Protein AF-A0A9F2WGX5-F1 (afdb_monomer)

Radius of gyration: 23.88 Å; Cα contacts (8 Å, |Δi|>4): 170; chains: 1; bounding box: 49×62×72 Å

Structure (mmCIF, N/CA/C/O backbone):
data_AF-A0A9F2WGX5-F1
#
_entry.id   AF-A0A9F2WGX5-F1
#
loop_
_atom_site.group_PDB
_atom_site.id
_atom_site.type_symbol
_atom_site.label_atom_id
_atom_site.label_alt_id
_atom_site.label_comp_id
_atom_site.label_asym_id
_atom_site.label_entity_id
_atom_site.label_seq_id
_atom_site.pdbx_PDB_ins_code
_atom_site.Cartn_x
_atom_site.Cartn_y
_atom_site.Cartn_z
_atom_site.occupancy
_atom_site.B_iso_or_equiv
_atom_site.auth_seq_id
_atom_site.auth_comp_id
_atom_site.auth_asym_id
_atom_site.auth_atom_id
_atom_site.pdbx_PDB_model_num
ATOM 1 N N . GLN A 1 1 ? -22.734 -1.495 -43.882 1.00 4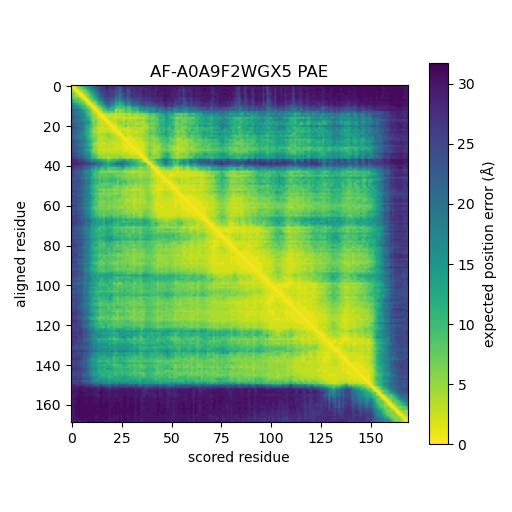0.44 1 GLN A N 1
ATOM 2 C CA . GLN A 1 1 ? -21.520 -2.284 -43.593 1.00 40.44 1 GLN A CA 1
ATOM 3 C C . GLN A 1 1 ? -21.246 -2.158 -42.103 1.00 40.44 1 GLN A C 1
ATOM 5 O O . GLN A 1 1 ? -20.727 -1.140 -41.666 1.00 40.44 1 GLN A O 1
ATOM 10 N N . SER A 1 2 ? -21.713 -3.125 -41.317 1.00 34.38 2 SER A N 1
ATOM 11 C CA . SER A 1 2 ? -21.569 -3.116 -39.859 1.00 34.38 2 SER A CA 1
ATOM 12 C C . SER A 1 2 ? -20.331 -3.925 -39.495 1.00 34.38 2 SER A C 1
ATOM 14 O O . SER A 1 2 ? -20.307 -5.137 -39.688 1.00 34.38 2 SER A O 1
ATOM 16 N N . ILE A 1 3 ? -19.288 -3.249 -39.016 1.00 42.09 3 ILE A N 1
ATOM 17 C CA . ILE A 1 3 ? -18.068 -3.891 -38.527 1.00 42.09 3 ILE A CA 1
ATOM 18 C C . ILE A 1 3 ? -18.366 -4.373 -37.103 1.00 42.09 3 ILE A C 1
ATOM 20 O O . ILE A 1 3 ? -18.411 -3.580 -36.165 1.00 42.09 3 ILE A O 1
ATOM 24 N N . LEU A 1 4 ? -18.640 -5.669 -36.954 1.00 39.28 4 LEU A N 1
ATOM 25 C CA . LEU A 1 4 ? -18.756 -6.323 -35.652 1.00 39.28 4 LEU A CA 1
ATOM 26 C C . LEU A 1 4 ? -17.374 -6.351 -34.984 1.00 39.28 4 LEU A C 1
ATOM 28 O O . LEU A 1 4 ? -16.410 -6.875 -35.540 1.00 39.28 4 LEU A O 1
ATOM 32 N N . ALA A 1 5 ? -17.286 -5.764 -33.791 1.00 44.25 5 ALA A N 1
ATOM 33 C CA . ALA A 1 5 ? -16.114 -5.841 -32.929 1.00 44.25 5 ALA A CA 1
ATOM 34 C C . ALA A 1 5 ? -15.860 -7.299 -32.490 1.00 44.25 5 ALA A C 1
ATOM 36 O O . ALA A 1 5 ? -16.823 -8.016 -32.205 1.00 44.25 5 ALA A O 1
ATOM 37 N N . PRO A 1 6 ? -14.597 -7.752 -32.380 1.00 41.88 6 PRO A N 1
ATOM 38 C CA . PRO A 1 6 ? -14.300 -9.083 -31.874 1.00 41.88 6 PRO A CA 1
ATOM 39 C C . PRO A 1 6 ? -14.653 -9.159 -30.384 1.00 41.88 6 PRO A C 1
ATOM 41 O O . PRO A 1 6 ? -14.034 -8.517 -29.532 1.00 41.88 6 PRO A O 1
ATOM 44 N N . SER A 1 7 ? -15.670 -9.960 -30.084 1.00 44.44 7 SER A N 1
ATOM 45 C CA . SER A 1 7 ? -16.049 -10.393 -28.747 1.00 44.44 7 SER A CA 1
ATOM 46 C C . SER A 1 7 ? -14.863 -11.098 -28.087 1.00 44.44 7 SER A C 1
ATOM 48 O O . SER A 1 7 ? -14.482 -12.209 -28.452 1.00 44.44 7 SER A O 1
ATOM 50 N N . GLN A 1 8 ? -14.250 -10.445 -27.099 1.00 45.38 8 GLN A N 1
ATOM 51 C CA . GLN A 1 8 ? -13.276 -11.103 -26.236 1.00 45.38 8 GLN A CA 1
ATOM 52 C C . GLN A 1 8 ? -14.021 -12.126 -25.374 1.00 45.38 8 GLN A C 1
ATOM 54 O O . GLN A 1 8 ? -14.731 -11.763 -24.437 1.00 45.38 8 GLN A O 1
ATOM 59 N N . GLY A 1 9 ? -13.896 -13.403 -25.742 1.00 49.31 9 GLY A N 1
ATOM 60 C CA . GLY A 1 9 ? -14.381 -14.528 -24.950 1.00 49.31 9 GLY A CA 1
ATOM 61 C C . GLY A 1 9 ? -13.779 -14.533 -23.536 1.00 49.31 9 GLY A C 1
ATOM 62 O O . GLY A 1 9 ? -12.762 -13.876 -23.284 1.00 49.31 9 GLY A O 1
ATOM 63 N N . PRO A 1 10 ? -14.404 -15.247 -22.584 1.00 53.84 10 PRO A N 1
ATOM 64 C CA . PRO A 1 10 ? -13.920 -15.315 -21.211 1.00 53.84 10 PRO A CA 1
ATOM 65 C C . PRO A 1 10 ? -12.482 -15.835 -21.207 1.00 53.84 10 PRO A C 1
ATOM 67 O O . PRO A 1 10 ? -12.197 -16.886 -21.771 1.00 53.84 10 PRO A O 1
ATOM 70 N N . ALA A 1 11 ? -11.570 -15.080 -20.590 1.00 60.53 11 ALA A N 1
ATOM 71 C CA . ALA A 1 11 ? -10.159 -15.433 -20.509 1.00 60.53 11 ALA A CA 1
ATOM 72 C C . ALA A 1 11 ? -9.997 -16.839 -19.911 1.00 60.53 11 ALA A C 1
ATOM 74 O O . ALA A 1 11 ? -10.148 -17.023 -18.700 1.00 60.53 11 ALA A O 1
ATOM 75 N N . GLU A 1 12 ? -9.695 -17.824 -20.757 1.00 63.19 12 GLU A N 1
ATOM 76 C CA . GLU A 1 12 ? -9.445 -19.193 -20.332 1.00 63.19 12 GLU A CA 1
ATOM 77 C C . GLU A 1 12 ? -8.245 -19.189 -19.374 1.00 63.19 12 GLU A C 1
ATOM 79 O O . GLU A 1 12 ? -7.143 -18.738 -19.699 1.00 63.19 12 GLU A O 1
ATOM 84 N N . ARG A 1 13 ? -8.459 -19.643 -18.134 1.00 69.00 13 ARG A N 1
ATOM 85 C CA . ARG A 1 13 ? -7.411 -19.762 -17.106 1.00 69.00 13 ARG A CA 1
ATOM 86 C C . ARG A 1 13 ? -7.172 -21.240 -16.799 1.00 69.00 13 ARG A C 1
ATOM 88 O O . ARG A 1 13 ? -7.533 -21.688 -15.713 1.00 69.00 13 ARG A O 1
ATOM 95 N N . PRO A 1 14 ? -6.564 -21.999 -17.728 1.00 79.50 14 PRO A N 1
ATOM 96 C CA . PRO A 1 14 ? -6.497 -23.458 -17.647 1.00 79.50 14 PRO A CA 1
ATOM 97 C C . PRO A 1 14 ? -5.537 -23.975 -16.566 1.00 79.50 14 PRO A C 1
ATOM 99 O O . PRO A 1 14 ? -5.533 -25.160 -16.251 1.00 79.50 14 PRO A O 1
ATOM 102 N N . HIS A 1 15 ? -4.686 -23.121 -15.989 1.00 82.25 15 HIS A N 1
ATOM 103 C CA . HIS A 1 15 ? -3.626 -23.563 -15.085 1.00 82.25 15 HIS A CA 1
ATOM 104 C C . HIS A 1 15 ? -3.963 -23.272 -13.621 1.00 82.25 15 HIS A C 1
ATOM 106 O O . HIS A 1 15 ? -3.677 -22.185 -13.120 1.00 82.25 15 HIS A O 1
ATOM 112 N N . GLY A 1 16 ? -4.546 -24.248 -12.927 1.00 83.81 16 GLY A N 1
ATOM 113 C CA . GLY A 1 16 ? -4.837 -24.191 -11.492 1.00 83.81 16 GLY A CA 1
ATOM 114 C C . GLY A 1 16 ? -3.650 -24.580 -10.606 1.00 83.81 16 GLY A C 1
ATOM 115 O O . GLY A 1 16 ? -2.869 -25.468 -10.936 1.00 83.81 16 GLY A O 1
ATOM 116 N N . CYS A 1 17 ? -3.516 -23.917 -9.460 1.00 86.25 17 CYS A N 1
ATOM 117 C CA . CYS A 1 17 ? -2.647 -24.335 -8.368 1.00 86.25 17 CYS A CA 1
ATOM 118 C C . CYS A 1 17 ? -3.395 -25.313 -7.459 1.00 86.25 17 CYS A C 1
ATOM 120 O O . CYS A 1 17 ? -4.419 -24.946 -6.889 1.00 86.25 17 CYS A O 1
ATOM 122 N N . SER A 1 18 ? -2.856 -26.518 -7.290 1.00 83.12 18 SER A N 1
ATOM 123 C CA . SER A 1 18 ? -3.424 -27.573 -6.441 1.00 83.12 18 SER A CA 1
ATOM 124 C C . SER A 1 18 ? -3.453 -27.223 -4.948 1.00 83.12 18 SER A C 1
ATOM 126 O O . SER A 1 18 ? -4.316 -27.710 -4.236 1.00 83.12 18 SER A O 1
ATOM 128 N N . GLU A 1 19 ? -2.558 -26.352 -4.475 1.00 82.94 19 GLU A N 1
ATOM 129 C CA . GLU A 1 19 ? -2.407 -26.045 -3.041 1.00 82.94 19 GLU A CA 1
ATOM 130 C C . GLU A 1 19 ? -3.342 -24.933 -2.548 1.00 82.94 19 GLU A C 1
ATOM 132 O O . GLU A 1 19 ? -3.696 -24.884 -1.376 1.00 82.94 19 GLU A O 1
ATOM 137 N N . CYS A 1 20 ? -3.751 -24.009 -3.423 1.00 85.50 20 CYS A N 1
ATOM 138 C CA . CYS A 1 20 ? -4.583 -22.863 -3.025 1.00 85.50 20 CYS A CA 1
ATOM 139 C C . CYS A 1 20 ? -5.723 -22.537 -3.998 1.00 85.50 20 CYS A C 1
ATOM 141 O O . CYS A 1 20 ? -6.349 -21.482 -3.882 1.00 85.50 20 CYS A O 1
ATOM 143 N N . GLY A 1 21 ? -5.941 -23.377 -5.012 1.00 81.94 21 GLY A N 1
ATOM 144 C CA . GLY A 1 21 ? -7.002 -23.218 -6.010 1.00 81.94 21 GLY A CA 1
ATOM 145 C C . GLY A 1 21 ? -6.842 -22.025 -6.961 1.00 81.94 21 GLY A C 1
ATOM 146 O O . GLY A 1 21 ? -7.716 -21.776 -7.789 1.00 81.94 21 GLY A O 1
ATOM 147 N N . LYS A 1 22 ? -5.748 -21.251 -6.886 1.00 84.56 22 LYS A N 1
ATOM 148 C CA . LYS A 1 22 ? -5.549 -20.090 -7.771 1.00 84.56 22 LYS A CA 1
ATOM 149 C C . LYS A 1 22 ? -5.344 -20.528 -9.215 1.00 84.56 22 LYS A C 1
ATOM 151 O O . LYS A 1 22 ? -4.430 -21.290 -9.511 1.00 84.56 22 LYS A O 1
ATOM 156 N N . VAL A 1 23 ? -6.142 -19.966 -10.116 1.00 87.69 23 VAL A N 1
ATOM 157 C CA . VAL A 1 23 ? -6.060 -20.222 -11.558 1.00 87.69 23 VAL A CA 1
ATOM 158 C C . VAL A 1 23 ? -5.223 -19.166 -12.276 1.00 87.69 23 VAL A C 1
ATOM 160 O O . VAL A 1 23 ? -5.255 -17.981 -11.944 1.00 87.69 23 VAL A O 1
ATOM 163 N N . PHE A 1 24 ? -4.470 -19.562 -13.290 1.00 86.81 24 PHE A N 1
ATOM 164 C CA . PHE A 1 24 ? -3.572 -18.706 -14.058 1.00 86.81 24 PHE A CA 1
ATOM 165 C C . PHE A 1 24 ? -3.826 -18.911 -15.550 1.00 86.81 24 PHE A C 1
ATOM 167 O O . PHE A 1 24 ? -4.043 -20.030 -16.005 1.00 86.81 24 PHE A O 1
ATOM 174 N N . GLY A 1 25 ? -3.759 -17.821 -16.317 1.00 86.12 25 GLY A N 1
ATOM 175 C CA . GLY A 1 25 ? -3.847 -17.887 -17.781 1.00 86.12 25 GLY A CA 1
ATOM 176 C C . GLY A 1 25 ? -2.595 -18.472 -18.439 1.00 86.12 25 GLY A C 1
ATOM 177 O O . GLY A 1 25 ? -2.642 -18.891 -19.582 1.00 86.12 25 GLY A O 1
ATOM 178 N N . VAL A 1 26 ? -1.460 -18.519 -17.725 1.00 86.00 26 VAL A N 1
ATOM 179 C CA . VAL A 1 26 ? -0.171 -18.953 -18.289 1.00 86.00 26 VAL A CA 1
ATOM 180 C C . VAL A 1 26 ? 0.557 -19.891 -17.328 1.00 86.00 26 VAL A C 1
ATOM 182 O O . VAL A 1 26 ? 0.745 -19.565 -16.151 1.00 86.00 26 VAL A O 1
ATOM 185 N N . LYS A 1 27 ? 1.056 -21.022 -17.846 1.00 84.81 27 LYS A N 1
ATOM 186 C CA . LYS A 1 27 ? 1.802 -22.043 -17.084 1.00 84.81 27 LYS A CA 1
ATOM 187 C C . LYS A 1 27 ? 3.029 -21.478 -16.357 1.00 84.81 27 LYS A C 1
ATOM 189 O O . LYS A 1 27 ? 3.318 -21.870 -15.230 1.00 84.81 27 LYS A O 1
ATOM 194 N N . LYS A 1 28 ? 3.741 -20.518 -16.964 1.00 83.81 28 LYS A N 1
ATOM 195 C CA . LYS A 1 28 ? 4.889 -19.819 -16.345 1.00 83.81 28 LYS A CA 1
ATOM 196 C C . LYS A 1 28 ? 4.489 -19.071 -15.069 1.00 83.81 28 LYS A C 1
ATOM 198 O O . LYS A 1 28 ? 5.223 -19.117 -14.085 1.00 83.81 28 LYS A O 1
ATOM 203 N N . SER A 1 29 ? 3.327 -18.420 -15.071 1.00 84.19 29 SER A N 1
ATOM 204 C CA . SER A 1 29 ? 2.797 -17.707 -13.905 1.00 84.19 29 SER A CA 1
ATOM 205 C C . SER A 1 29 ? 2.413 -18.671 -12.787 1.00 84.19 29 SER A C 1
ATOM 207 O O . SER A 1 29 ? 2.731 -18.396 -11.634 1.00 84.19 29 SER A O 1
ATOM 209 N N . LEU A 1 30 ? 1.826 -19.825 -13.131 1.00 86.00 30 LEU A N 1
ATOM 210 C CA . LEU A 1 30 ? 1.570 -20.899 -12.171 1.00 86.00 30 LEU A CA 1
ATOM 211 C C . LEU A 1 30 ? 2.879 -21.412 -11.548 1.00 86.00 30 LEU A C 1
ATOM 213 O O . LEU A 1 30 ? 2.979 -21.456 -10.329 1.00 86.00 30 LEU A O 1
ATOM 217 N N . LYS A 1 31 ? 3.914 -21.700 -12.351 1.00 83.00 31 LYS A N 1
ATOM 218 C CA . LYS A 1 31 ? 5.226 -22.151 -11.840 1.00 83.00 31 LYS A CA 1
ATOM 219 C C . LYS A 1 31 ? 5.875 -21.146 -10.885 1.00 83.00 31 LYS A C 1
ATOM 221 O O . LYS A 1 31 ? 6.443 -21.531 -9.871 1.00 83.00 31 LYS A O 1
ATOM 226 N N . VAL A 1 32 ? 5.815 -19.850 -11.203 1.00 83.50 32 VAL A N 1
ATOM 227 C CA . VAL A 1 32 ? 6.325 -18.792 -10.309 1.00 83.50 32 VAL A CA 1
ATOM 228 C C . VAL A 1 32 ? 5.485 -18.700 -9.036 1.00 83.50 32 VAL A C 1
ATOM 230 O O . VAL A 1 32 ? 6.031 -18.481 -7.958 1.00 83.50 32 VAL A O 1
ATOM 233 N N . HIS A 1 33 ? 4.169 -18.869 -9.150 1.00 84.31 33 HIS A N 1
ATOM 234 C CA . HIS A 1 33 ? 3.265 -18.874 -8.010 1.00 84.31 33 HIS A CA 1
ATOM 235 C C . HIS A 1 33 ? 3.464 -20.091 -7.098 1.00 84.31 33 HIS A C 1
ATOM 237 O O . HIS A 1 33 ? 3.437 -19.925 -5.886 1.00 84.31 33 HIS A O 1
ATOM 243 N N . GLN A 1 34 ? 3.724 -21.281 -7.635 1.00 83.25 34 GLN A N 1
ATOM 244 C CA . GLN A 1 34 ? 3.985 -22.482 -6.834 1.00 83.25 34 GLN A CA 1
ATOM 245 C C . GLN A 1 34 ? 5.180 -22.291 -5.885 1.00 83.25 34 GLN A C 1
ATOM 247 O O . GLN A 1 34 ? 5.111 -22.689 -4.734 1.00 83.25 34 GLN A O 1
ATOM 252 N N . ARG A 1 35 ? 6.208 -21.528 -6.289 1.00 82.88 35 ARG A N 1
ATOM 253 C CA . ARG A 1 35 ? 7.345 -21.132 -5.420 1.00 82.88 35 ARG A CA 1
ATOM 254 C C . ARG A 1 35 ? 6.962 -20.230 -4.238 1.00 82.88 35 ARG A C 1
ATOM 256 O O . ARG A 1 35 ? 7.810 -19.872 -3.427 1.00 82.88 35 ARG A O 1
ATOM 263 N N . SER A 1 36 ? 5.720 -19.744 -4.189 1.00 78.19 36 SER A N 1
ATOM 264 C CA . SER A 1 36 ? 5.209 -18.994 -3.035 1.00 78.19 36 SER A CA 1
ATOM 265 C C . SER A 1 36 ? 4.604 -19.894 -1.962 1.00 78.19 36 SER A C 1
ATOM 267 O O . SER A 1 36 ? 4.442 -19.430 -0.835 1.00 78.19 36 SER A O 1
ATOM 269 N N . HIS A 1 37 ? 4.328 -21.159 -2.286 1.00 75.31 37 HIS A N 1
ATOM 270 C CA . HIS A 1 37 ? 3.923 -22.167 -1.316 1.00 75.31 37 HIS A CA 1
ATOM 271 C C . HIS A 1 37 ? 5.172 -22.814 -0.705 1.00 75.31 37 HIS A C 1
ATOM 273 O O . HIS A 1 37 ? 6.212 -22.946 -1.352 1.00 75.31 37 HIS A O 1
ATOM 279 N N . HIS A 1 38 ? 5.107 -23.113 0.591 1.00 66.31 38 HIS A N 1
ATOM 280 C CA . HIS A 1 38 ? 6.156 -23.796 1.365 1.00 66.31 38 HIS A CA 1
ATOM 281 C C . HIS A 1 38 ? 7.560 -23.162 1.391 1.00 66.31 38 HIS A C 1
ATOM 283 O O . HIS A 1 38 ? 8.528 -23.833 1.735 1.00 66.31 38 HIS A O 1
ATOM 289 N N . GLY A 1 39 ? 7.708 -21.870 1.073 1.00 65.12 39 GLY A N 1
ATOM 290 C CA . GLY A 1 39 ? 9.004 -21.182 1.168 1.00 65.12 39 GLY A CA 1
ATOM 291 C C . GLY A 1 39 ? 10.088 -21.738 0.233 1.00 65.12 39 GLY A C 1
ATOM 292 O O . GLY A 1 39 ? 11.261 -21.401 0.395 1.00 65.12 39 GLY A O 1
ATOM 293 N N . GLN A 1 40 ? 9.722 -22.567 -0.747 1.00 65.12 40 GLN A N 1
ATOM 294 C CA . GLN A 1 40 ? 10.690 -23.256 -1.590 1.00 65.12 40 GLN A CA 1
ATOM 295 C C . GLN A 1 40 ? 11.158 -22.393 -2.763 1.00 65.12 40 GLN A C 1
ATO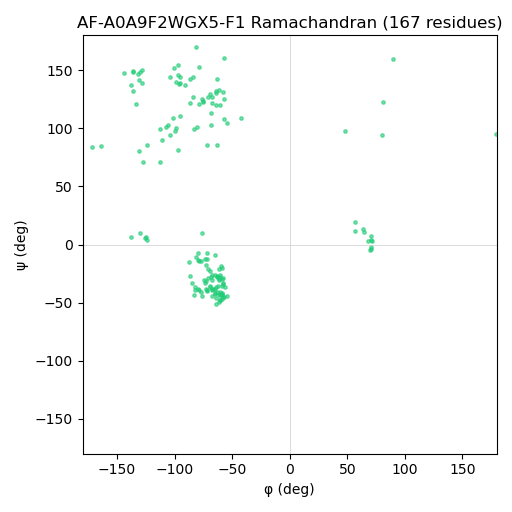M 297 O O . GLN A 1 40 ? 10.374 -21.872 -3.555 1.00 65.12 40 GLN A O 1
ATOM 302 N N . ALA A 1 41 ? 12.488 -22.299 -2.844 1.00 66.12 41 ALA A N 1
ATOM 303 C CA . ALA A 1 41 ? 13.310 -21.699 -3.884 1.00 66.12 41 ALA A CA 1
ATOM 304 C C . ALA A 1 41 ? 12.873 -20.292 -4.320 1.00 66.12 41 ALA A C 1
ATOM 306 O O . ALA A 1 41 ? 12.039 -20.091 -5.205 1.00 66.12 41 ALA A O 1
ATOM 307 N N . ARG A 1 42 ? 13.545 -19.290 -3.747 1.00 80.00 42 ARG A N 1
ATOM 308 C CA . ARG A 1 42 ? 13.643 -17.934 -4.295 1.00 80.00 42 ARG A CA 1
ATOM 309 C C . ARG A 1 42 ? 14.972 -17.855 -5.060 1.00 80.00 42 ARG A C 1
ATOM 311 O O . ARG A 1 42 ? 15.954 -17.399 -4.487 1.00 80.00 42 ARG A O 1
ATOM 318 N N . PRO A 1 43 ? 15.043 -18.334 -6.319 1.00 82.38 43 PRO A N 1
ATOM 319 C CA . PRO A 1 43 ? 16.316 -18.652 -6.970 1.00 82.38 43 PRO A CA 1
ATOM 320 C C . PRO A 1 43 ? 17.090 -17.399 -7.382 1.00 82.38 43 PRO A C 1
ATOM 322 O O . PRO A 1 43 ? 18.242 -17.477 -7.782 1.00 82.38 43 PRO A O 1
ATOM 325 N N . TYR A 1 44 ? 16.430 -16.242 -7.353 1.00 88.25 44 TYR A N 1
ATOM 326 C CA . TYR A 1 44 ? 16.999 -14.984 -7.800 1.00 88.25 44 TYR A CA 1
ATOM 327 C C . TYR A 1 44 ? 17.486 -14.206 -6.585 1.00 88.25 44 TYR A C 1
ATOM 329 O O . TYR A 1 44 ? 16.679 -13.590 -5.893 1.00 88.25 44 TYR A O 1
ATOM 337 N N . GLU A 1 45 ? 18.784 -14.244 -6.321 1.00 90.19 45 GLU A N 1
ATOM 338 C CA . GLU A 1 45 ? 19.415 -13.521 -5.218 1.00 90.19 45 GLU A CA 1
ATOM 339 C C . GLU A 1 45 ? 19.989 -12.180 -5.686 1.00 90.19 45 GLU A C 1
ATOM 341 O O . GLU A 1 45 ? 20.574 -12.068 -6.762 1.00 90.19 45 GLU A O 1
ATOM 346 N N . CYS A 1 46 ? 19.811 -11.142 -4.873 1.00 92.38 46 CYS A N 1
ATOM 347 C CA . CYS A 1 46 ? 20.498 -9.874 -5.054 1.00 92.38 46 CYS A CA 1
ATOM 348 C C . CYS A 1 46 ? 21.933 -9.972 -4.533 1.00 92.38 46 CYS A C 1
ATOM 350 O O . CYS A 1 46 ? 22.131 -10.182 -3.340 1.00 92.38 46 CYS A O 1
ATOM 352 N N . ALA A 1 47 ? 22.918 -9.740 -5.401 1.00 90.00 47 ALA A N 1
ATOM 353 C CA . ALA A 1 47 ? 24.330 -9.752 -5.021 1.00 90.00 47 ALA A CA 1
ATOM 354 C C . ALA A 1 47 ? 24.689 -8.688 -3.962 1.00 90.00 47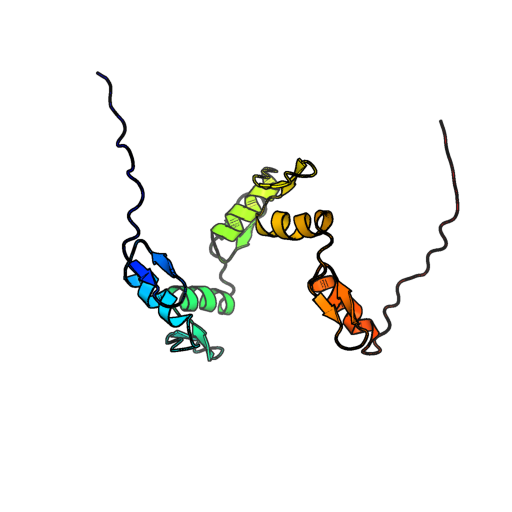 ALA A C 1
ATOM 356 O O . ALA A 1 47 ? 25.572 -8.918 -3.145 1.00 90.00 47 ALA A O 1
ATOM 357 N N . GLU A 1 48 ? 23.984 -7.551 -3.940 1.00 90.19 48 GLU A N 1
ATOM 358 C CA . GLU A 1 48 ? 24.299 -6.424 -3.050 1.00 90.19 48 GLU A CA 1
ATOM 359 C C . GLU A 1 48 ? 23.749 -6.588 -1.626 1.00 90.19 48 GLU A C 1
ATOM 361 O O . GLU A 1 48 ? 24.391 -6.176 -0.667 1.00 90.19 48 GLU A O 1
ATOM 366 N N . CYS A 1 49 ? 22.556 -7.174 -1.456 1.00 91.94 49 CYS A N 1
ATOM 367 C CA . CYS A 1 49 ? 21.925 -7.298 -0.132 1.00 91.94 49 CYS A CA 1
ATOM 368 C C . CYS A 1 49 ? 21.422 -8.703 0.216 1.00 91.94 49 CYS A C 1
ATOM 370 O O . CYS A 1 49 ? 20.680 -8.860 1.188 1.00 91.94 49 CYS A O 1
ATOM 372 N N . ARG A 1 50 ? 21.767 -9.714 -0.592 1.00 89.94 50 ARG A N 1
ATOM 373 C CA . ARG A 1 50 ? 21.404 -11.135 -0.416 1.00 89.94 50 ARG A CA 1
ATOM 374 C C . ARG A 1 50 ? 19.897 -11.411 -0.327 1.00 89.94 50 ARG A C 1
ATOM 376 O O . ARG A 1 50 ? 19.466 -12.515 -0.005 1.00 89.94 50 ARG A O 1
ATOM 383 N N . LYS A 1 51 ? 19.047 -10.428 -0.650 1.00 88.19 51 LYS A N 1
ATOM 384 C CA . LYS A 1 51 ? 17.594 -10.623 -0.718 1.00 88.19 51 LYS A CA 1
ATOM 385 C C . LYS A 1 51 ? 17.257 -11.516 -1.900 1.00 88.19 51 LYS A C 1
ATOM 387 O O . LYS A 1 51 ? 17.656 -11.246 -3.029 1.00 88.19 51 LYS A O 1
ATOM 392 N N . THR A 1 52 ? 16.460 -12.541 -1.644 1.00 88.81 52 THR A N 1
ATOM 393 C CA . THR A 1 52 ? 16.055 -13.510 -2.660 1.00 88.81 52 THR A CA 1
ATOM 394 C C . THR A 1 52 ? 14.678 -13.175 -3.234 1.00 88.81 52 THR A C 1
ATOM 396 O O . THR A 1 52 ? 13.844 -12.545 -2.585 1.00 88.81 52 THR A O 1
ATOM 399 N N . PHE A 1 53 ? 14.375 -13.588 -4.460 1.00 88.12 53 PHE A N 1
ATOM 400 C CA . PHE A 1 53 ? 13.107 -13.339 -5.154 1.00 88.12 53 PHE A CA 1
ATOM 401 C C . PHE A 1 53 ? 12.617 -14.610 -5.850 1.00 88.12 53 PHE A C 1
ATOM 403 O O . PHE A 1 53 ? 13.399 -15.435 -6.311 1.00 88.12 53 PHE A O 1
ATOM 410 N N . ASN A 1 54 ? 11.297 -14.768 -5.951 1.00 85.25 54 ASN A N 1
ATOM 411 C CA . ASN A 1 54 ? 10.673 -15.917 -6.623 1.00 85.25 54 ASN A CA 1
ATOM 412 C C . ASN A 1 54 ? 10.678 -15.802 -8.162 1.00 85.25 54 ASN A C 1
ATOM 414 O O . ASN A 1 54 ? 10.454 -16.792 -8.865 1.00 85.25 54 ASN A O 1
ATOM 418 N N . CYS A 1 55 ? 10.951 -14.605 -8.694 1.00 87.06 55 CYS A N 1
ATOM 419 C CA . CYS A 1 55 ? 10.99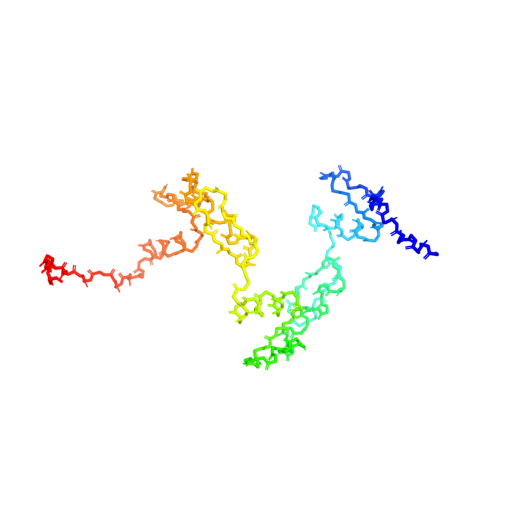9 -14.306 -10.121 1.00 87.06 55 CYS A CA 1
ATOM 420 C C . CYS A 1 55 ? 12.099 -13.288 -10.466 1.00 87.06 55 CYS A C 1
ATOM 422 O O . CYS A 1 55 ? 12.366 -12.361 -9.699 1.00 87.06 55 CYS A O 1
ATOM 424 N N . HIS A 1 56 ? 12.674 -13.430 -11.665 1.00 87.56 56 HIS A N 1
ATOM 425 C CA . HIS A 1 56 ? 13.725 -12.551 -12.188 1.00 87.56 56 HIS A CA 1
ATOM 426 C C . HIS A 1 56 ? 13.279 -11.084 -12.267 1.00 87.56 56 HIS A C 1
ATOM 428 O O . HIS A 1 56 ? 13.993 -10.186 -11.839 1.00 87.56 56 HIS A O 1
ATOM 434 N N . SER A 1 57 ? 12.056 -10.827 -12.742 1.00 87.88 57 SER A N 1
ATOM 435 C CA . SER A 1 57 ? 11.504 -9.466 -12.812 1.00 87.88 57 SER A CA 1
ATOM 436 C C . SER A 1 57 ? 11.366 -8.807 -11.434 1.00 87.88 57 SER A C 1
ATOM 438 O O . SER A 1 57 ? 11.439 -7.583 -11.323 1.00 87.88 57 SER A O 1
ATOM 440 N N . GLY A 1 58 ? 11.185 -9.603 -10.375 1.00 88.12 58 GLY A N 1
ATOM 441 C CA . GLY A 1 58 ? 11.217 -9.136 -8.993 1.00 88.12 58 GLY A CA 1
ATOM 442 C C . GLY A 1 58 ? 12.609 -8.670 -8.568 1.00 88.12 58 GLY A C 1
ATOM 443 O O . GLY A 1 58 ? 12.712 -7.592 -7.985 1.00 88.12 58 GLY A O 1
ATOM 444 N N . LEU A 1 59 ? 13.646 -9.443 -8.912 1.00 90.94 59 LEU A N 1
ATOM 445 C CA . LEU A 1 59 ? 15.048 -9.110 -8.651 1.00 90.94 59 LEU A CA 1
ATOM 446 C C . LEU A 1 59 ? 15.490 -7.855 -9.419 1.00 90.94 59 LEU A C 1
ATOM 448 O O . LEU A 1 59 ? 15.969 -6.916 -8.794 1.00 90.94 59 LEU A O 1
ATOM 452 N N . VAL A 1 60 ? 15.253 -7.789 -10.734 1.00 89.88 60 VAL A N 1
ATOM 453 C CA . VAL A 1 60 ? 15.620 -6.618 -11.560 1.00 89.88 60 VAL A CA 1
ATOM 454 C C . VAL A 1 60 ? 14.975 -5.344 -11.019 1.00 89.88 60 VAL A C 1
ATOM 456 O O . VAL A 1 60 ? 15.628 -4.322 -10.834 1.00 89.88 60 VAL A O 1
ATOM 459 N N . ARG A 1 61 ? 13.684 -5.406 -10.674 1.00 88.75 61 ARG A N 1
ATOM 460 C CA . ARG A 1 61 ? 12.994 -4.265 -10.062 1.00 88.75 61 ARG A CA 1
ATOM 461 C C . ARG A 1 61 ? 13.595 -3.880 -8.712 1.00 88.75 61 ARG A C 1
ATOM 463 O O . ARG A 1 61 ? 13.585 -2.706 -8.358 1.00 88.75 61 ARG A O 1
ATOM 470 N N . HIS A 1 62 ? 14.041 -4.851 -7.926 1.00 90.31 62 HIS A N 1
ATOM 471 C CA . HIS A 1 62 ? 14.686 -4.573 -6.653 1.00 90.31 62 HIS A CA 1
ATOM 472 C C . HIS A 1 62 ? 16.064 -3.928 -6.835 1.00 90.31 62 HIS A C 1
ATOM 474 O O . HIS A 1 62 ? 16.380 -3.003 -6.095 1.00 90.31 62 HIS A O 1
ATOM 480 N N . GLN A 1 63 ? 16.838 -4.316 -7.846 1.00 89.94 63 GLN A N 1
ATOM 481 C CA . GLN A 1 63 ? 18.120 -3.673 -8.158 1.00 89.94 63 GLN A CA 1
ATOM 482 C C . GLN A 1 63 ? 17.964 -2.174 -8.463 1.00 89.94 63 GLN A C 1
ATOM 484 O O . GLN A 1 63 ? 18.823 -1.384 -8.087 1.00 89.94 63 GLN A O 1
ATOM 489 N N . LEU A 1 64 ? 16.821 -1.736 -9.009 1.00 88.81 64 LEU A N 1
ATOM 490 C CA . LEU A 1 64 ? 16.530 -0.301 -9.162 1.00 88.81 64 LEU A CA 1
ATOM 491 C C . LEU A 1 64 ? 16.564 0.462 -7.827 1.00 88.81 64 LEU A C 1
ATOM 493 O O . LEU A 1 64 ? 16.882 1.645 -7.801 1.00 88.81 64 LEU A O 1
ATOM 497 N N . THR A 1 65 ? 16.257 -0.201 -6.706 1.00 88.12 65 THR A N 1
ATOM 498 C CA . THR A 1 65 ? 16.323 0.433 -5.379 1.00 88.12 65 THR A CA 1
ATOM 499 C C . THR A 1 65 ? 17.749 0.690 -4.914 1.00 88.12 65 THR A C 1
ATOM 501 O O . THR A 1 65 ? 17.966 1.665 -4.207 1.00 88.12 65 THR A O 1
ATOM 504 N N . HIS A 1 66 ? 18.705 -0.131 -5.352 1.00 87.81 66 HIS A N 1
ATOM 505 C CA . HIS A 1 66 ? 20.125 0.068 -5.074 1.00 87.81 66 HIS A CA 1
ATOM 506 C C . HIS A 1 66 ? 20.689 1.241 -5.874 1.00 87.81 66 HIS A C 1
ATOM 508 O O . HIS A 1 66 ? 21.405 2.079 -5.342 1.00 87.81 66 HIS A O 1
ATOM 514 N N . ARG A 1 67 ? 20.272 1.362 -7.137 1.00 86.94 67 ARG A N 1
ATOM 515 C CA . ARG A 1 67 ? 20.692 2.451 -8.031 1.00 86.94 67 ARG A CA 1
ATOM 516 C C . ARG A 1 67 ? 19.946 3.768 -7.807 1.00 86.94 67 ARG A C 1
ATOM 518 O O . ARG A 1 67 ? 20.249 4.763 -8.452 1.00 86.94 67 ARG A O 1
ATOM 525 N N . GLY A 1 68 ? 18.912 3.772 -6.963 1.00 85.19 68 GLY A N 1
ATOM 526 C CA . GLY A 1 68 ? 18.004 4.915 -6.818 1.00 85.19 68 GLY A CA 1
ATOM 527 C C . GLY A 1 68 ? 17.187 5.225 -8.082 1.00 85.19 68 GLY A C 1
ATOM 528 O O . GLY A 1 68 ? 16.517 6.256 -8.149 1.00 85.19 68 GLY A O 1
ATOM 529 N N . GLU A 1 69 ? 17.197 4.334 -9.075 1.00 88.81 69 GLU A N 1
ATOM 530 C CA . GLU A 1 69 ? 16.513 4.529 -10.346 1.00 88.81 69 GLU A CA 1
ATOM 531 C C . GLU A 1 69 ? 14.995 4.432 -10.165 1.00 88.81 69 GLU A C 1
ATOM 533 O O . GLU A 1 69 ? 14.432 3.468 -9.633 1.00 88.81 69 GLU A O 1
ATOM 538 N N . ARG A 1 70 ? 14.293 5.462 -10.639 1.00 87.62 70 ARG A N 1
ATOM 539 C CA . ARG A 1 70 ? 12.832 5.554 -10.580 1.00 87.62 70 ARG A CA 1
ATOM 540 C C . ARG A 1 70 ? 12.322 5.924 -11.974 1.00 87.62 70 ARG A C 1
ATOM 542 O O . ARG A 1 70 ? 12.030 7.094 -12.209 1.00 87.62 70 ARG A O 1
ATOM 549 N N . PRO A 1 71 ? 12.215 4.944 -12.895 1.00 88.56 71 PRO A N 1
ATOM 550 C CA . PRO A 1 71 ? 11.995 5.203 -14.323 1.00 88.56 71 PRO A CA 1
ATOM 551 C C . PRO A 1 71 ? 10.683 5.927 -14.642 1.00 88.56 71 PRO A C 1
ATOM 553 O O . PRO A 1 71 ? 10.526 6.510 -15.708 1.00 88.56 71 PRO A O 1
ATOM 556 N N . TYR A 1 72 ? 9.709 5.872 -13.732 1.00 91.62 72 TYR A N 1
ATOM 557 C CA . TYR A 1 72 ? 8.371 6.399 -13.964 1.00 91.62 72 TYR A CA 1
ATOM 558 C C . TYR A 1 72 ? 8.222 7.772 -13.313 1.00 91.62 72 TYR A C 1
ATOM 560 O O . TYR A 1 72 ? 7.939 7.862 -12.118 1.00 91.62 72 TYR A O 1
ATOM 568 N N . LYS A 1 73 ? 8.393 8.838 -14.095 1.00 92.25 73 LYS A N 1
ATOM 569 C CA . LYS A 1 73 ? 8.251 10.229 -13.647 1.00 92.25 73 LYS A CA 1
ATOM 570 C C . LYS A 1 73 ? 6.825 10.748 -13.849 1.00 92.25 73 LYS A C 1
ATOM 572 O O . LYS A 1 73 ? 6.212 10.517 -14.887 1.00 92.25 73 LYS A O 1
ATOM 577 N N . CYS A 1 74 ? 6.301 11.461 -12.857 1.00 93.25 74 CYS A N 1
ATOM 578 C CA . CYS A 1 74 ? 5.075 12.239 -12.978 1.00 93.25 74 CYS A CA 1
ATOM 579 C C . CYS A 1 74 ? 5.352 13.529 -13.752 1.00 93.25 74 CYS A C 1
ATOM 581 O O . CYS A 1 74 ? 6.227 14.299 -13.359 1.00 93.25 74 CYS A O 1
ATOM 583 N N . GLY A 1 75 ? 4.600 13.762 -14.829 1.00 90.88 75 GLY A N 1
ATOM 584 C CA . GLY A 1 75 ? 4.708 14.988 -15.623 1.00 90.88 75 GLY A CA 1
ATOM 585 C C . GLY A 1 75 ? 4.249 16.244 -14.877 1.00 90.88 75 GLY A C 1
ATOM 586 O O . GLY A 1 75 ? 4.811 17.305 -15.103 1.00 90.88 75 GLY A O 1
ATOM 587 N N . GLU A 1 76 ? 3.293 16.122 -13.951 1.00 89.38 76 GLU A N 1
ATOM 588 C CA . GLU A 1 76 ? 2.671 17.272 -13.274 1.00 89.38 76 GLU A CA 1
ATOM 589 C C . GLU A 1 76 ? 3.501 17.801 -12.097 1.00 89.38 76 GLU A C 1
ATOM 591 O O . GLU A 1 76 ? 3.595 19.006 -11.901 1.00 89.38 76 GLU A O 1
ATOM 596 N N . CYS A 1 77 ? 4.118 16.922 -11.298 1.00 91.12 77 CYS A N 1
ATOM 597 C CA . CYS A 1 77 ? 4.879 17.334 -10.108 1.00 91.12 77 CYS A CA 1
ATOM 598 C C . CYS A 1 77 ? 6.325 16.823 -10.066 1.00 91.12 77 CYS A C 1
ATOM 600 O O . CYS A 1 77 ? 7.002 16.946 -9.046 1.00 91.12 77 CYS A O 1
ATOM 602 N N . GLY A 1 78 ? 6.795 16.172 -11.132 1.00 88.62 78 GLY A N 1
ATOM 603 C CA . GLY A 1 78 ? 8.166 15.671 -11.239 1.00 88.62 78 GLY A CA 1
ATOM 604 C C . GLY A 1 78 ? 8.508 14.476 -10.341 1.00 88.62 78 GLY A C 1
ATOM 605 O O . GLY A 1 78 ? 9.618 13.958 -10.439 1.00 88.62 78 GLY A O 1
ATOM 606 N N . LYS A 1 79 ? 7.587 13.996 -9.492 1.00 89.69 79 LYS A N 1
ATOM 607 C CA . LYS A 1 79 ? 7.827 12.849 -8.601 1.00 89.69 79 LYS A CA 1
ATOM 608 C C . LYS A 1 79 ? 8.073 11.567 -9.389 1.00 89.69 79 LYS A C 1
ATOM 610 O O . LYS A 1 79 ? 7.285 11.196 -10.257 1.00 89.69 79 LYS A O 1
ATOM 615 N N . CYS A 1 80 ? 9.128 10.844 -9.026 1.00 91.06 80 CYS A N 1
ATOM 616 C CA . CYS A 1 80 ? 9.505 9.598 -9.687 1.00 91.06 80 CYS A CA 1
ATOM 617 C C . CYS A 1 80 ? 9.056 8.359 -8.898 1.00 91.06 80 CYS A C 1
ATOM 619 O O . CYS A 1 80 ? 8.989 8.356 -7.666 1.00 91.06 80 CYS A O 1
ATOM 621 N N . TYR A 1 81 ? 8.802 7.254 -9.591 1.00 89.62 81 TYR A N 1
ATOM 622 C CA . TYR A 1 81 ? 8.359 5.978 -9.033 1.00 89.62 81 TYR A CA 1
ATOM 623 C C . TYR A 1 81 ? 9.122 4.813 -9.667 1.00 89.62 81 TYR A C 1
ATOM 625 O O . TYR A 1 81 ? 9.496 4.849 -10.835 1.00 89.62 81 TYR A O 1
ATOM 633 N N . SER A 1 82 ? 9.322 3.742 -8.900 1.00 87.56 82 SER A N 1
ATOM 634 C CA . SER A 1 82 ? 9.958 2.507 -9.384 1.00 87.56 82 SER A CA 1
ATOM 635 C C . SER A 1 82 ? 8.996 1.589 -10.151 1.00 87.56 82 SER A C 1
ATOM 637 O O . SER A 1 82 ? 9.417 0.615 -10.770 1.00 87.56 82 SER A O 1
ATOM 639 N N . ARG A 1 83 ? 7.683 1.866 -10.109 1.00 88.94 83 ARG A N 1
ATOM 640 C CA . ARG A 1 83 ? 6.640 1.062 -10.767 1.00 88.94 83 ARG A CA 1
ATOM 641 C C . ARG A 1 83 ? 5.601 1.958 -11.432 1.00 88.94 83 ARG A C 1
ATOM 643 O O . ARG A 1 83 ? 5.106 2.888 -10.796 1.00 88.94 83 ARG A O 1
ATOM 650 N N . LYS A 1 84 ? 5.186 1.592 -12.649 1.00 89.88 84 LYS A N 1
ATOM 651 C CA . LYS A 1 84 ? 4.126 2.278 -13.409 1.00 89.88 84 LYS A CA 1
ATOM 652 C C . LYS A 1 84 ? 2.815 2.393 -12.628 1.00 89.88 84 LYS A C 1
ATOM 654 O O . LYS A 1 84 ? 2.228 3.462 -12.571 1.00 89.88 84 LYS A O 1
ATOM 659 N N . GLU A 1 85 ? 2.395 1.320 -11.961 1.00 89.69 85 GLU A N 1
ATOM 660 C CA . GLU A 1 85 ? 1.176 1.300 -11.136 1.00 89.69 85 GLU A CA 1
ATOM 661 C C . GLU A 1 85 ? 1.222 2.340 -10.001 1.00 89.69 85 GLU A C 1
ATOM 663 O O . GLU A 1 85 ? 0.210 2.932 -9.633 1.00 89.69 85 GLU A O 1
ATOM 668 N N . HIS A 1 86 ? 2.401 2.582 -9.419 1.00 91.19 86 HIS A N 1
ATOM 669 C CA . HIS A 1 86 ? 2.554 3.588 -8.369 1.00 91.19 86 HIS A CA 1
ATOM 670 C C . HIS A 1 86 ? 2.447 5.003 -8.930 1.00 91.19 86 HIS A C 1
ATOM 672 O O . HIS A 1 86 ? 1.794 5.831 -8.299 1.00 91.19 86 HIS A O 1
ATOM 678 N N . LEU A 1 87 ? 3.008 5.242 -10.119 1.00 93.25 87 LEU A N 1
ATOM 679 C CA . LEU A 1 87 ? 2.812 6.492 -10.847 1.00 93.25 87 LEU A CA 1
ATOM 680 C C . LEU A 1 87 ? 1.330 6.705 -11.192 1.00 93.25 87 LEU A C 1
ATOM 682 O O . LEU A 1 87 ? 0.789 7.748 -10.856 1.00 93.25 87 LEU A O 1
ATOM 686 N N . GLN A 1 88 ? 0.642 5.711 -11.759 1.00 91.25 88 GLN A N 1
ATOM 687 C CA . GLN A 1 88 ? -0.789 5.814 -12.092 1.00 91.25 88 GLN A CA 1
ATOM 688 C C . GLN A 1 88 ? -1.650 6.113 -10.859 1.00 91.25 88 GLN A C 1
ATOM 690 O O . GLN A 1 88 ? -2.473 7.022 -10.860 1.00 91.25 88 GLN A O 1
ATOM 695 N N . ASN A 1 89 ? -1.424 5.388 -9.760 1.00 91.38 89 ASN A N 1
ATOM 696 C CA . ASN A 1 89 ? -2.116 5.651 -8.498 1.00 91.38 89 ASN A CA 1
ATOM 697 C C . ASN A 1 89 ? -1.801 7.038 -7.924 1.00 91.38 89 ASN A C 1
ATOM 699 O O . ASN A 1 89 ? -2.595 7.565 -7.148 1.00 91.38 89 ASN A O 1
ATOM 703 N N . HIS A 1 90 ? -0.625 7.585 -8.222 1.00 92.81 90 HIS A N 1
ATOM 704 C CA . HIS A 1 90 ? -0.256 8.935 -7.830 1.00 92.81 90 HIS A CA 1
ATOM 705 C C . HIS A 1 90 ? -0.917 9.988 -8.722 1.00 92.81 90 HIS A C 1
ATOM 707 O O . HIS A 1 90 ? -1.426 10.958 -8.182 1.00 92.81 90 HIS A O 1
ATOM 713 N N . GLN A 1 91 ? -0.996 9.774 -10.036 1.00 92.00 91 GLN A N 1
ATOM 714 C CA . GLN A 1 91 ? -1.679 10.679 -10.969 1.00 92.00 91 GLN A CA 1
ATOM 715 C C . GLN A 1 91 ? -3.153 10.885 -10.604 1.00 92.00 91 GLN A C 1
ATOM 717 O O . GLN A 1 91 ? -3.667 11.991 -10.700 1.00 92.00 91 GLN A O 1
ATOM 722 N N . ARG A 1 92 ? -3.812 9.862 -10.047 1.00 92.25 92 ARG A N 1
ATOM 723 C CA . ARG A 1 92 ? -5.172 9.997 -9.492 1.00 92.25 92 ARG A CA 1
ATOM 724 C C . ARG A 1 92 ? -5.305 11.030 -8.367 1.00 92.25 92 ARG A C 1
ATOM 726 O O . ARG A 1 92 ? -6.411 11.462 -8.064 1.00 92.25 92 ARG A O 1
ATOM 733 N N . LEU A 1 93 ? -4.207 11.408 -7.706 1.00 90.38 93 LEU A N 1
ATOM 734 C CA . LEU A 1 93 ? -4.211 12.501 -6.728 1.00 90.38 93 LEU A CA 1
ATOM 735 C C . LEU A 1 93 ? -4.317 13.867 -7.409 1.00 90.38 93 LEU A C 1
ATOM 737 O O . LEU A 1 93 ? -4.923 14.759 -6.830 1.00 90.38 93 LEU A O 1
ATOM 741 N N . HIS A 1 94 ? -3.749 14.014 -8.606 1.00 90.12 94 HIS A N 1
ATOM 742 C CA . HIS A 1 94 ? -3.829 15.244 -9.389 1.00 90.12 94 HIS A CA 1
ATOM 743 C C . HIS A 1 94 ? -5.198 15.390 -10.049 1.00 90.12 94 HIS A C 1
ATOM 745 O O . HIS A 1 94 ? -5.824 16.436 -9.939 1.00 90.12 94 HIS A O 1
ATOM 751 N N . THR A 1 95 ? -5.719 14.311 -10.635 1.00 89.75 95 THR A N 1
ATOM 752 C CA . THR A 1 95 ? -7.041 14.325 -11.282 1.00 89.75 95 THR A CA 1
ATOM 753 C C . THR A 1 95 ? -8.212 14.278 -10.298 1.00 89.75 95 THR A C 1
ATOM 755 O O . THR A 1 95 ? -9.359 14.473 -10.687 1.00 89.75 95 THR A O 1
ATOM 758 N N . GLY A 1 96 ? -7.959 13.951 -9.026 1.00 89.19 96 GLY A N 1
ATOM 759 C CA . GLY A 1 96 ? -9.006 13.732 -8.026 1.00 89.19 96 GLY A CA 1
ATOM 760 C C . GLY A 1 96 ? -9.829 12.453 -8.240 1.00 89.19 96 GLY A C 1
ATOM 761 O O . GLY A 1 96 ? -10.800 12.222 -7.515 1.00 89.19 96 GLY A O 1
ATOM 762 N N . GLU A 1 97 ? -9.451 11.592 -9.189 1.00 91.31 97 GLU A N 1
ATOM 763 C CA . GLU A 1 97 ? -10.175 10.361 -9.497 1.00 91.31 97 GLU A CA 1
ATOM 764 C C . GLU A 1 97 ? -10.158 9.396 -8.299 1.00 91.31 97 GLU A C 1
ATOM 766 O O . GLU A 1 97 ? -9.113 8.924 -7.836 1.00 91.31 97 GLU A O 1
ATOM 771 N N . ARG A 1 98 ? -11.347 9.050 -7.798 1.00 91.88 98 ARG A N 1
ATOM 772 C CA . ARG A 1 98 ? -11.529 8.111 -6.681 1.00 91.88 98 ARG A CA 1
ATOM 773 C C . ARG A 1 98 ? -12.445 6.962 -7.103 1.00 91.88 98 ARG A C 1
ATOM 775 O O . ARG A 1 98 ? -13.656 7.035 -6.866 1.00 91.88 98 ARG A O 1
ATOM 782 N N . PRO A 1 99 ? -11.896 5.900 -7.721 1.00 91.31 99 PRO A N 1
ATOM 783 C CA . PRO A 1 99 ? -12.699 4.817 -8.291 1.00 91.31 99 PRO A CA 1
ATOM 784 C C . PRO A 1 99 ? -13.426 3.975 -7.243 1.00 91.31 99 PRO A C 1
ATOM 786 O O . PRO A 1 99 ? -14.447 3.366 -7.534 1.00 91.31 99 PRO A O 1
ATOM 789 N N . PHE A 1 100 ? -12.900 3.909 -6.019 1.00 94.19 100 PHE A N 1
ATOM 790 C CA . PHE A 1 100 ? -13.364 2.954 -5.019 1.00 94.19 100 PHE A CA 1
ATOM 791 C C . PHE A 1 100 ? -14.291 3.630 -4.017 1.00 94.19 100 PHE A C 1
ATOM 793 O O . PHE A 1 100 ? -13.832 4.403 -3.181 1.00 94.19 100 PHE A O 1
ATOM 800 N N . GLN A 1 101 ? -15.582 3.326 -4.075 1.00 95.38 101 GLN A N 1
ATOM 801 C CA . GLN A 1 101 ? -16.587 3.887 -3.177 1.00 95.38 101 GLN A CA 1
ATOM 802 C C . GLN A 1 101 ? -16.925 2.923 -2.038 1.00 95.38 101 GLN A C 1
ATOM 804 O O . GLN A 1 101 ? -17.034 1.715 -2.237 1.00 95.38 101 GLN A O 1
ATOM 809 N N . CYS A 1 102 ? -17.094 3.461 -0.832 1.00 94.81 102 CYS A N 1
ATOM 810 C CA . CYS A 1 102 ? -17.638 2.718 0.291 1.00 94.81 102 CYS A CA 1
ATOM 811 C C . CYS A 1 102 ? -19.153 2.565 0.126 1.00 94.81 102 CYS A C 1
ATOM 813 O O . CYS A 1 102 ? -19.834 3.588 0.057 1.00 94.81 102 CYS A O 1
ATOM 815 N N . PRO A 1 103 ? -19.688 1.332 0.121 1.00 92.88 103 PRO A N 1
ATOM 816 C CA . PRO A 1 103 ? -21.124 1.115 -0.043 1.00 92.88 103 PRO A CA 1
ATOM 817 C C . PRO A 1 103 ? -21.938 1.577 1.173 1.00 92.88 103 PRO A C 1
ATOM 819 O O . PRO A 1 103 ? -23.112 1.874 1.031 1.00 92.88 103 PRO A O 1
ATOM 822 N N . VAL A 1 104 ? -21.317 1.668 2.356 1.00 93.12 104 VAL A N 1
ATOM 823 C CA . VAL A 1 104 ? -22.015 2.016 3.606 1.00 93.12 104 VAL A CA 1
ATOM 824 C C . VAL A 1 104 ? -22.186 3.528 3.768 1.00 93.12 104 VAL A C 1
ATOM 826 O O . VAL A 1 104 ? -23.242 3.990 4.168 1.00 93.12 104 VAL A O 1
ATOM 829 N N . CYS A 1 105 ? -21.149 4.319 3.475 1.00 93.56 105 CYS A N 1
ATOM 830 C CA . CYS A 1 105 ? -21.150 5.765 3.749 1.00 93.56 105 CYS A CA 1
ATOM 831 C C . CYS A 1 105 ? -20.847 6.638 2.524 1.00 93.56 105 CYS A C 1
ATOM 833 O O . CYS A 1 105 ? -20.588 7.831 2.662 1.00 93.56 105 CYS A O 1
ATOM 835 N N . GLY A 1 106 ? -20.753 6.045 1.333 1.00 92.25 106 GLY A N 1
ATOM 836 C CA . GLY A 1 106 ? -20.492 6.757 0.081 1.00 92.25 106 GLY A CA 1
ATOM 837 C C . GLY A 1 106 ? -19.082 7.346 -0.074 1.00 92.25 106 GLY A C 1
ATOM 838 O O . GLY A 1 106 ? -18.753 7.846 -1.150 1.00 92.25 106 GLY A O 1
ATOM 839 N N . LYS A 1 107 ? -18.210 7.272 0.944 1.00 93.25 107 LYS A N 1
ATOM 840 C CA . LYS A 1 107 ? -16.845 7.826 0.881 1.00 93.25 107 LYS A CA 1
ATOM 841 C C . LYS A 1 107 ? -16.015 7.163 -0.217 1.00 93.25 107 LYS A C 1
ATOM 843 O O . LYS A 1 107 ? -15.956 5.938 -0.303 1.00 93.25 107 LYS A O 1
ATOM 848 N N . ARG A 1 108 ? -15.326 7.976 -1.024 1.00 93.62 108 ARG A N 1
ATOM 849 C CA . ARG A 1 108 ? -14.520 7.512 -2.164 1.00 93.62 108 ARG A CA 1
ATOM 850 C C . ARG A 1 108 ? -13.019 7.528 -1.869 1.00 93.62 108 ARG A C 1
ATOM 852 O O . ARG A 1 108 ? -12.503 8.448 -1.231 1.00 93.62 108 ARG A O 1
ATOM 859 N N . PHE A 1 109 ? -12.312 6.539 -2.408 1.00 92.19 109 PHE A N 1
ATOM 860 C CA . PHE A 1 109 ? -10.886 6.285 -2.232 1.00 92.19 109 PHE A CA 1
ATOM 861 C C . PHE A 1 109 ? -10.190 6.074 -3.581 1.00 92.19 109 PHE A C 1
ATOM 863 O O . PHE A 1 109 ? -10.750 5.511 -4.520 1.00 92.19 109 PHE A O 1
ATOM 870 N N . ILE A 1 110 ? -8.921 6.474 -3.649 1.00 91.38 110 ILE A N 1
ATOM 871 C CA . ILE A 1 110 ? -8.063 6.308 -4.837 1.00 91.38 110 ILE A CA 1
ATOM 872 C C . ILE A 1 110 ? -7.607 4.855 -5.012 1.00 91.38 110 ILE A C 1
ATOM 874 O O . ILE A 1 110 ? -7.381 4.391 -6.131 1.00 91.38 110 ILE A O 1
ATOM 878 N N . ARG A 1 111 ? -7.462 4.126 -3.897 1.00 92.19 111 ARG A N 1
ATOM 879 C CA . ARG A 1 111 ? -6.919 2.765 -3.861 1.00 92.19 111 ARG A CA 1
ATOM 880 C C . ARG A 1 111 ? -7.848 1.808 -3.117 1.00 92.19 111 ARG A C 1
ATOM 882 O O . ARG A 1 111 ? -8.343 2.147 -2.040 1.00 92.19 111 ARG A O 1
ATOM 889 N N . LYS A 1 112 ? -8.007 0.586 -3.634 1.00 91.38 112 LYS A N 1
ATOM 890 C CA . LYS A 1 112 ? -8.887 -0.451 -3.064 1.00 91.38 112 LYS A CA 1
ATOM 891 C C . LYS A 1 112 ? -8.516 -0.819 -1.627 1.00 91.38 112 LYS A C 1
ATOM 893 O O . LYS A 1 112 ? -9.388 -0.939 -0.778 1.00 91.38 112 LYS A O 1
ATOM 898 N N . GLN A 1 113 ? -7.227 -0.941 -1.319 1.00 91.06 113 GLN A N 1
ATOM 899 C CA . GLN A 1 113 ? -6.757 -1.249 0.033 1.00 91.06 113 GLN A CA 1
ATOM 900 C C . GLN A 1 113 ? -7.152 -0.182 1.059 1.00 91.06 113 GLN A C 1
ATOM 902 O O . GLN A 1 113 ? -7.379 -0.515 2.218 1.00 91.06 113 GLN A O 1
ATOM 907 N N . ASN A 1 114 ? -7.267 1.085 0.646 1.00 92.81 114 ASN A N 1
ATOM 908 C CA . ASN A 1 114 ? -7.704 2.153 1.542 1.00 92.81 114 ASN A CA 1
ATOM 909 C C . ASN A 1 114 ? -9.200 2.024 1.836 1.00 92.81 114 ASN A C 1
ATOM 911 O O . ASN A 1 114 ? -9.597 2.193 2.983 1.00 92.81 114 ASN A O 1
ATOM 915 N N . LEU A 1 115 ? -10.002 1.646 0.834 1.00 94.50 115 LEU A N 1
ATOM 916 C CA . LEU A 1 115 ? -11.408 1.305 1.033 1.00 94.50 115 LEU A CA 1
ATOM 917 C C . LEU A 1 115 ? -11.567 0.106 1.986 1.00 94.50 115 LEU A C 1
ATOM 919 O O . LEU A 1 115 ? -12.326 0.198 2.942 1.00 94.50 115 LEU A O 1
ATOM 923 N N . LEU A 1 116 ? -10.819 -0.984 1.783 1.00 92.00 116 LEU A N 1
ATOM 924 C CA . LEU A 1 116 ? -10.888 -2.165 2.660 1.00 92.00 116 LEU A CA 1
ATOM 925 C C . LEU A 1 116 ? -10.501 -1.828 4.108 1.00 92.00 116 LEU A C 1
ATOM 927 O O . LEU A 1 116 ? -11.170 -2.239 5.050 1.00 92.00 116 LEU A O 1
ATOM 931 N N . LYS A 1 117 ? -9.441 -1.031 4.302 1.00 91.62 117 LYS A N 1
ATOM 932 C CA . LYS A 1 117 ? -9.074 -0.521 5.632 1.00 91.62 117 LYS A CA 1
ATOM 933 C C . LYS A 1 117 ? -10.184 0.340 6.231 1.00 91.62 117 LYS A C 1
ATOM 935 O O . LYS A 1 117 ? -10.484 0.197 7.411 1.00 91.62 117 LYS A O 1
ATOM 940 N N . HIS A 1 118 ? -10.788 1.214 5.429 1.00 93.38 118 HIS A N 1
ATOM 941 C CA . HIS A 1 118 ? -11.891 2.065 5.856 1.00 93.38 118 HIS A CA 1
ATOM 942 C C . HIS A 1 118 ? -13.136 1.261 6.248 1.00 93.38 118 HIS A C 1
ATOM 944 O O . HIS A 1 118 ? -13.804 1.627 7.206 1.00 93.38 118 HIS A O 1
ATOM 950 N N . GLN A 1 119 ? -13.441 0.155 5.570 1.00 92.19 119 GLN A N 1
ATOM 951 C CA . GLN A 1 119 ? -14.602 -0.677 5.905 1.00 92.19 119 GLN A CA 1
ATOM 952 C C . GLN A 1 119 ? -14.546 -1.249 7.326 1.00 92.19 119 GLN A C 1
ATOM 954 O O . GLN A 1 119 ? -15.595 -1.400 7.945 1.00 92.19 119 GLN A O 1
ATOM 959 N N . ARG A 1 120 ? -13.348 -1.428 7.901 1.00 92.25 120 ARG A N 1
ATOM 960 C CA . ARG A 1 120 ? -13.177 -1.798 9.321 1.00 92.25 120 ARG A CA 1
ATOM 961 C C . ARG A 1 120 ? -13.778 -0.783 10.292 1.00 92.25 120 ARG A C 1
ATOM 963 O O . ARG A 1 120 ? -13.970 -1.081 11.469 1.00 92.25 120 ARG A O 1
ATOM 970 N N . ILE A 1 121 ? -14.032 0.443 9.823 1.00 91.44 121 ILE A N 1
ATOM 971 C CA . ILE A 1 121 ? -14.749 1.459 10.592 1.00 91.44 121 ILE A CA 1
ATOM 972 C C . ILE A 1 121 ? -16.187 1.041 10.851 1.00 91.44 121 ILE A C 1
ATOM 974 O O . ILE A 1 121 ? -16.641 1.163 11.984 1.00 91.44 121 ILE A O 1
ATOM 978 N N . HIS A 1 122 ? -16.838 0.493 9.831 1.00 90.75 122 HIS A N 1
ATOM 979 C CA . HIS A 1 122 ? -18.235 0.079 9.885 1.00 90.75 122 HIS A CA 1
ATOM 980 C C . HIS A 1 122 ? -18.403 -1.273 10.570 1.00 90.75 122 HIS A C 1
ATOM 982 O O . HIS A 1 122 ? -19.334 -1.446 11.340 1.00 90.75 122 HIS A O 1
ATOM 988 N N . THR A 1 123 ? -17.481 -2.212 10.346 1.00 89.56 123 THR A N 1
ATOM 989 C CA . THR A 1 123 ? -17.563 -3.550 10.960 1.00 89.56 123 THR A CA 1
ATOM 990 C C . THR A 1 123 ? -17.080 -3.590 12.408 1.00 89.56 123 THR A C 1
ATOM 992 O O . THR A 1 123 ? -17.267 -4.589 13.090 1.00 89.56 123 THR A O 1
ATOM 995 N N . GLY A 1 124 ? -16.405 -2.541 12.887 1.00 88.44 124 GLY A N 1
ATOM 996 C CA . GLY A 1 124 ? -15.825 -2.536 14.232 1.00 88.44 124 GLY A CA 1
ATOM 997 C C . GLY A 1 124 ? -14.601 -3.445 14.399 1.00 88.44 124 GLY A C 1
ATOM 998 O O . GLY A 1 124 ? -14.052 -3.500 15.495 1.00 88.44 124 GLY A O 1
ATOM 999 N N . GLU A 1 125 ? -14.121 -4.105 13.339 1.00 90.44 125 GLU A N 1
ATOM 1000 C CA . GLU A 1 125 ? -12.983 -5.026 13.407 1.00 90.44 125 GLU A CA 1
ATOM 1001 C C . GLU A 1 125 ? -11.705 -4.354 13.938 1.00 90.44 125 GLU A C 1
ATOM 1003 O O . GLU A 1 125 ? -11.260 -3.302 13.453 1.00 90.44 125 GLU A O 1
ATOM 1008 N N . ARG A 1 126 ? -11.068 -5.011 14.915 1.00 89.94 126 ARG A N 1
ATOM 1009 C CA . ARG A 1 126 ? -9.800 -4.590 15.533 1.00 89.94 126 ARG A CA 1
ATOM 1010 C C . ARG A 1 126 ? -8.788 -5.742 15.507 1.00 89.94 126 ARG A C 1
ATOM 1012 O O . ARG A 1 126 ? -8.492 -6.313 16.548 1.00 89.94 126 ARG A O 1
ATOM 1019 N N . PRO A 1 127 ? -8.253 -6.091 14.324 1.00 90.69 127 PRO A N 1
ATOM 1020 C CA . PRO A 1 127 ? -7.449 -7.300 14.142 1.00 90.69 127 PRO A CA 1
ATOM 1021 C C . PRO A 1 127 ? -6.052 -7.235 14.779 1.00 90.69 127 PRO A C 1
ATOM 1023 O O . PRO A 1 127 ? -5.327 -8.223 14.749 1.00 90.69 127 PRO A O 1
ATOM 1026 N N . TYR A 1 128 ? -5.628 -6.080 15.298 1.00 92.00 128 TYR A N 1
ATOM 1027 C CA . TYR A 1 128 ? -4.290 -5.906 15.859 1.00 92.00 128 TYR A CA 1
ATOM 1028 C C . TYR A 1 128 ? -4.362 -5.804 17.375 1.00 92.00 128 TYR A C 1
ATOM 1030 O O . TYR A 1 128 ? -4.685 -4.743 17.899 1.00 92.00 128 TYR A O 1
ATOM 1038 N N . GLN A 1 129 ? -4.046 -6.885 18.077 1.00 94.25 129 GLN A N 1
ATOM 1039 C CA . GLN A 1 129 ? -4.032 -6.909 19.534 1.00 94.25 129 GLN A CA 1
ATOM 1040 C C . GLN A 1 129 ? -2.622 -6.669 20.080 1.00 94.25 129 GLN A C 1
ATOM 1042 O O . GLN A 1 129 ? -1.639 -7.184 19.549 1.00 94.25 129 GLN A O 1
ATOM 1047 N N . CYS A 1 130 ? -2.522 -5.868 21.138 1.00 92.69 130 CYS A N 1
ATOM 1048 C CA . CYS A 1 130 ? -1.318 -5.753 21.944 1.00 92.69 130 CYS A CA 1
ATOM 1049 C C . CYS A 1 130 ? -1.189 -6.991 22.831 1.00 92.69 130 CYS A C 1
ATOM 1051 O O . CYS A 1 130 ? -2.090 -7.271 23.618 1.00 92.69 130 CYS A O 1
ATOM 1053 N N . ALA A 1 131 ? -0.070 -7.704 22.713 1.00 91.12 131 ALA A N 1
ATOM 1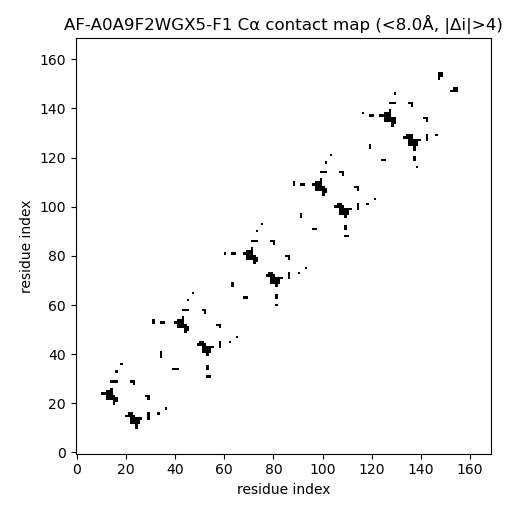054 C CA . ALA A 1 131 ? 0.200 -8.887 23.525 1.00 91.12 131 ALA A CA 1
ATOM 1055 C C . ALA A 1 131 ? 0.433 -8.547 25.009 1.00 91.12 131 ALA A C 1
ATOM 1057 O O . ALA A 1 131 ? 0.127 -9.363 25.866 1.00 91.12 131 ALA A O 1
ATOM 1058 N N . GLU A 1 132 ? 0.925 -7.341 25.311 1.00 88.94 132 GLU A N 1
ATOM 1059 C CA . GLU A 1 132 ? 1.274 -6.935 26.679 1.00 88.94 132 GLU A CA 1
ATOM 1060 C C . GLU A 1 132 ? 0.053 -6.526 27.514 1.00 88.94 132 GLU A C 1
ATOM 1062 O O . GLU A 1 132 ? -0.033 -6.862 28.688 1.00 88.94 132 GLU A O 1
ATOM 1067 N N . CYS A 1 133 ? -0.918 -5.819 26.924 1.00 91.75 133 CYS A N 1
ATOM 1068 C CA . CYS A 1 133 ? -2.076 -5.287 27.662 1.00 91.75 133 CYS A CA 1
ATOM 1069 C C . CYS A 1 133 ? -3.440 -5.725 27.104 1.00 91.75 133 CYS A C 1
ATOM 1071 O O . CYS A 1 133 ? -4.480 -5.224 27.531 1.00 91.75 133 CYS A O 1
ATOM 1073 N N . GLY A 1 134 ? -3.461 -6.583 26.081 1.00 89.88 134 GLY A N 1
ATOM 1074 C CA . GLY A 1 134 ? -4.684 -7.107 25.464 1.00 89.88 134 GLY A CA 1
ATOM 1075 C C . GLY A 1 134 ? -5.498 -6.097 24.644 1.00 89.88 134 GLY A C 1
ATOM 1076 O O . GLY A 1 134 ? -6.489 -6.481 24.015 1.00 89.88 134 GLY A O 1
ATOM 1077 N N . ARG A 1 135 ? -5.107 -4.813 24.595 1.00 90.25 135 ARG A N 1
ATOM 1078 C CA . ARG A 1 135 ? -5.830 -3.783 23.830 1.00 90.25 135 ARG A CA 1
ATOM 1079 C C . ARG A 1 135 ? -5.798 -4.078 22.337 1.00 90.25 135 ARG A C 1
ATOM 1081 O O . ARG A 1 135 ? -4.740 -4.286 21.751 1.00 90.25 135 ARG A O 1
ATOM 1088 N N . SER A 1 136 ? -6.968 -4.023 21.711 1.00 93.12 136 SER A N 1
ATOM 1089 C CA . SER A 1 136 ? -7.121 -4.242 20.271 1.00 93.12 136 SER A CA 1
ATOM 1090 C C . SER A 1 136 ? -7.169 -2.924 19.499 1.00 93.12 136 SER A C 1
ATOM 1092 O O . SER A 1 136 ? -7.732 -1.931 19.957 1.00 93.12 136 SER A O 1
ATOM 1094 N N . PHE A 1 137 ? -6.629 -2.897 18.287 1.00 90.25 137 PHE A N 1
ATOM 1095 C CA . PHE A 1 137 ? -6.518 -1.725 17.424 1.00 90.25 137 PHE A CA 1
ATOM 1096 C C . PHE A 1 137 ? -7.004 -2.053 16.012 1.00 90.25 137 PHE A C 1
ATOM 1098 O O . PHE A 1 137 ? -6.834 -3.159 15.499 1.00 90.25 137 PHE A O 1
ATOM 1105 N N . ARG A 1 138 ? -7.606 -1.057 15.355 1.00 90.06 138 ARG A N 1
ATOM 1106 C CA . ARG A 1 138 ? -8.111 -1.178 13.976 1.00 90.06 138 ARG A CA 1
ATOM 1107 C C . ARG A 1 138 ? -6.990 -1.205 12.935 1.00 90.06 138 ARG A C 1
ATOM 1109 O O . ARG A 1 138 ? -7.115 -1.846 11.885 1.00 90.06 138 ARG A O 1
ATOM 1116 N N . TYR A 1 139 ? -5.892 -0.513 13.233 1.00 91.19 139 TYR A N 1
ATOM 1117 C CA . TYR A 1 139 ? -4.761 -0.333 12.332 1.00 91.19 139 TYR A CA 1
ATOM 1118 C C . TYR A 1 139 ? -3.436 -0.714 12.996 1.00 91.19 139 TYR A C 1
ATOM 1120 O O . TYR A 1 139 ? -3.274 -0.580 14.210 1.00 91.19 139 TYR A O 1
ATOM 1128 N N . LYS A 1 140 ? -2.480 -1.178 12.181 1.00 90.62 140 LYS A N 1
ATOM 1129 C CA . LYS A 1 140 ? -1.163 -1.628 12.651 1.00 90.62 140 LYS A CA 1
ATOM 1130 C C . LYS A 1 140 ? -0.329 -0.455 13.162 1.00 90.62 140 LYS A C 1
ATOM 1132 O O . LYS A 1 140 ? 0.407 -0.612 14.124 1.00 90.62 140 LYS A O 1
ATOM 1137 N N . GLU A 1 141 ? -0.452 0.705 12.525 1.00 90.75 141 GLU A N 1
ATOM 1138 C CA . GLU A 1 141 ? 0.169 1.957 12.953 1.00 90.75 141 GLU A CA 1
ATOM 1139 C C . GLU A 1 141 ? -0.268 2.347 14.367 1.00 90.75 141 GLU A C 1
ATOM 1141 O O . GLU A 1 141 ? 0.584 2.612 15.202 1.00 90.75 141 GLU A O 1
ATOM 1146 N N . SER A 1 142 ? -1.563 2.251 14.683 1.00 91.88 142 SER A N 1
ATOM 1147 C CA . SER A 1 142 ? -2.077 2.546 16.024 1.00 91.88 142 SER A CA 1
ATOM 1148 C C . SER A 1 142 ? -1.549 1.571 17.073 1.00 91.88 142 SER A C 1
ATOM 1150 O O . SER A 1 142 ? -1.221 1.994 18.175 1.00 91.88 142 SER A O 1
ATOM 1152 N N . LEU A 1 143 ? -1.425 0.281 16.731 1.00 93.38 143 LEU A N 1
ATOM 1153 C CA . LEU A 1 143 ? -0.756 -0.682 17.606 1.00 93.38 143 LEU A CA 1
ATOM 1154 C C . LEU A 1 143 ? 0.724 -0.318 17.779 1.00 93.38 143 LEU A C 1
ATOM 1156 O O . LEU A 1 143 ? 1.205 -0.309 18.898 1.00 93.38 143 LEU A O 1
ATOM 1160 N N . LYS A 1 144 ? 1.450 0.010 16.702 1.00 91.56 144 LYS A N 1
ATOM 1161 C CA . LYS A 1 144 ? 2.873 0.377 16.779 1.00 91.56 144 LYS A CA 1
ATOM 1162 C C . LYS A 1 144 ? 3.097 1.607 17.658 1.00 91.56 144 LYS A C 1
ATOM 1164 O O . LYS A 1 144 ? 4.042 1.618 18.434 1.00 91.56 144 LYS A O 1
ATOM 1169 N N . ASP A 1 145 ? 2.260 2.628 17.518 1.00 90.38 145 ASP A N 1
ATOM 1170 C CA . ASP A 1 145 ? 2.312 3.837 18.343 1.00 90.38 145 ASP A CA 1
ATOM 1171 C C . ASP A 1 145 ? 1.999 3.503 19.803 1.00 90.38 145 ASP A C 1
ATOM 1173 O O . ASP A 1 145 ? 2.713 3.943 20.696 1.00 90.38 145 ASP A O 1
ATOM 1177 N N . HIS A 1 146 ? 1.006 2.644 20.044 1.00 91.06 146 HIS A N 1
ATOM 1178 C CA . HIS A 1 146 ? 0.710 2.147 21.382 1.00 91.06 146 HIS A CA 1
ATOM 1179 C C . HIS A 1 146 ? 1.857 1.328 21.989 1.00 91.06 146 HIS A C 1
ATOM 1181 O O . HIS A 1 146 ? 2.153 1.503 23.159 1.00 91.06 146 HIS A O 1
ATOM 1187 N N . LEU A 1 147 ? 2.538 0.468 21.231 1.00 90.94 147 LEU A N 1
ATOM 1188 C CA . LEU A 1 147 ? 3.651 -0.325 21.767 1.00 90.94 147 LEU A CA 1
ATOM 1189 C C . LEU A 1 147 ? 4.794 0.560 22.291 1.00 90.94 147 LEU A C 1
ATOM 1191 O O . LEU A 1 147 ? 5.460 0.182 23.248 1.00 90.94 147 LEU A O 1
ATOM 1195 N N . ARG A 1 148 ? 4.971 1.777 21.752 1.00 90.19 148 ARG A N 1
ATOM 1196 C CA . ARG A 1 148 ? 5.947 2.740 22.298 1.00 90.19 148 ARG A CA 1
ATOM 1197 C C . ARG A 1 148 ? 5.615 3.168 23.726 1.00 90.19 148 ARG A C 1
ATOM 1199 O O . ARG A 1 148 ? 6.528 3.489 24.473 1.00 90.19 148 ARG A O 1
ATOM 1206 N N . THR A 1 149 ? 4.337 3.142 24.120 1.00 87.12 149 THR A N 1
ATOM 1207 C CA . THR A 1 149 ? 3.931 3.481 25.492 1.00 87.12 149 THR A CA 1
ATOM 1208 C C . THR A 1 149 ? 4.336 2.415 26.505 1.00 87.12 149 THR A C 1
ATOM 1210 O O . THR A 1 149 ? 4.419 2.729 27.684 1.00 87.12 149 THR 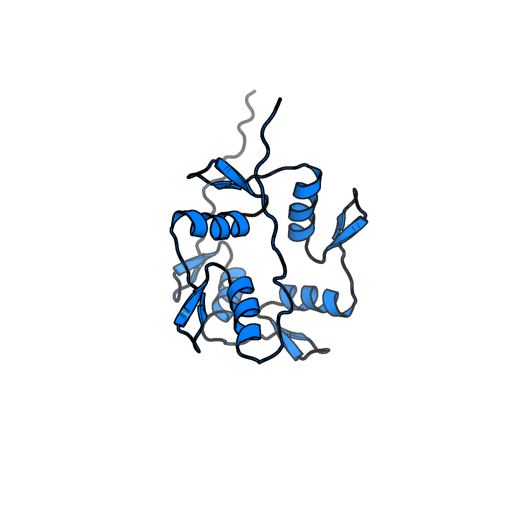A O 1
ATOM 1213 N N . HIS A 1 150 ? 4.586 1.176 26.066 1.00 84.94 150 HIS A N 1
ATOM 1214 C CA . HIS A 1 150 ? 5.112 0.112 26.931 1.00 84.94 150 HIS A CA 1
ATOM 1215 C C . HIS A 1 150 ? 6.634 0.151 27.031 1.00 84.94 150 HIS A C 1
ATOM 1217 O O . HIS A 1 150 ? 7.193 -0.110 28.088 1.00 84.94 150 HIS A O 1
ATOM 1223 N N . SER A 1 151 ? 7.318 0.552 25.956 1.00 75.19 151 SER A N 1
ATOM 1224 C CA . SER A 1 151 ? 8.784 0.642 25.918 1.00 75.19 151 SER A CA 1
ATOM 1225 C C . SER A 1 151 ? 9.376 1.858 26.650 1.00 75.19 151 SER A C 1
ATOM 1227 O O . SER A 1 151 ? 10.565 2.118 26.511 1.00 75.19 151 SER A O 1
ATOM 1229 N N . GLY A 1 152 ? 8.582 2.614 27.416 1.00 62.50 152 GLY A N 1
ATOM 1230 C CA . GLY A 1 152 ? 9.087 3.688 28.280 1.00 62.50 152 GLY A CA 1
ATOM 1231 C C . GLY A 1 152 ? 9.624 4.938 27.569 1.00 62.50 152 GLY A C 1
ATOM 1232 O O . GLY A 1 152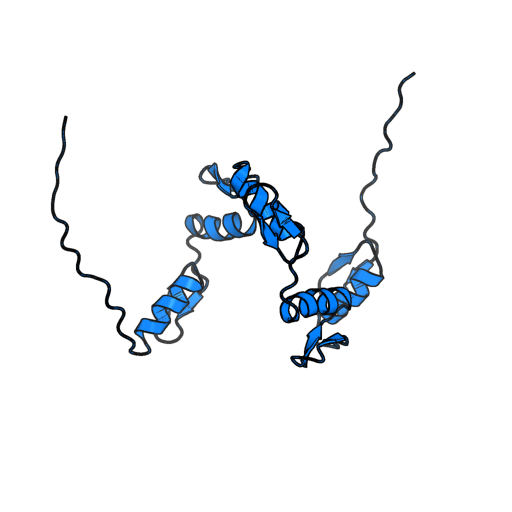 ? 10.065 5.861 28.249 1.00 62.50 152 GLY A O 1
ATOM 1233 N N . GLU A 1 153 ? 9.542 5.043 26.238 1.00 50.62 153 GLU A N 1
ATOM 1234 C CA . GLU A 1 153 ? 9.802 6.312 25.550 1.00 50.62 153 GLU A CA 1
ATOM 1235 C C . GLU A 1 153 ? 8.538 7.177 25.577 1.00 50.62 153 GLU A C 1
ATOM 1237 O O . GLU A 1 153 ? 7.575 6.986 24.826 1.00 50.62 153 GLU A O 1
ATOM 1242 N N . ALA A 1 154 ? 8.554 8.116 26.521 1.00 46.16 154 ALA A N 1
ATOM 1243 C CA . ALA A 1 154 ? 7.527 9.102 26.790 1.00 46.16 154 ALA A CA 1
ATOM 1244 C C . ALA A 1 154 ? 6.956 9.719 25.503 1.00 46.16 154 ALA A C 1
ATOM 1246 O O . ALA A 1 154 ? 7.573 10.553 24.840 1.00 46.16 154 ALA A O 1
ATOM 1247 N N . SER A 1 155 ? 5.709 9.369 25.188 1.00 45.19 155 SER A N 1
ATOM 1248 C CA . SER A 1 155 ? 4.883 10.179 24.300 1.00 45.19 155 SER A CA 1
ATOM 1249 C C . SER A 1 155 ? 4.481 11.441 25.059 1.00 45.19 155 SER A C 1
ATOM 1251 O O . SER A 1 155 ? 3.421 11.500 25.680 1.00 45.19 155 SER A O 1
ATOM 1253 N N . ALA A 1 156 ? 5.344 12.456 25.023 1.00 49.88 156 ALA A N 1
ATOM 1254 C CA . ALA A 1 156 ? 4.964 13.828 25.310 1.00 49.88 156 ALA A CA 1
ATOM 1255 C C . ALA A 1 156 ? 3.943 14.277 24.254 1.00 49.88 156 ALA A C 1
ATOM 1257 O O . ALA A 1 156 ? 4.300 14.822 23.214 1.00 49.88 156 ALA A O 1
ATOM 1258 N N . GLN A 1 157 ? 2.665 13.981 24.491 1.00 49.84 157 GLN A N 1
ATOM 1259 C CA . GLN A 1 157 ? 1.540 14.621 23.814 1.00 49.84 157 GLN A CA 1
ATOM 1260 C C . GLN A 1 157 ? 0.234 14.357 24.570 1.00 49.84 157 GLN A C 1
ATOM 1262 O O . GLN A 1 157 ? -0.531 13.451 24.244 1.00 49.84 157 GLN A O 1
ATOM 1267 N N . ARG A 1 158 ? -0.031 15.198 25.576 1.00 46.25 158 ARG A N 1
ATOM 1268 C CA . ARG A 1 158 ? -1.362 15.774 25.832 1.00 46.25 158 ARG A CA 1
ATOM 1269 C C . ARG A 1 158 ? -1.285 16.849 26.919 1.00 46.25 158 ARG A C 1
ATOM 1271 O O . ARG A 1 158 ? -1.583 16.605 28.079 1.00 46.25 158 ARG A O 1
ATOM 1278 N N . LEU A 1 159 ? -0.942 18.066 26.511 1.00 38.19 159 LEU A N 1
ATOM 1279 C CA . LEU A 1 159 ? -1.539 19.250 27.117 1.00 38.19 159 LEU A CA 1
ATOM 1280 C C . LEU A 1 159 ? -2.535 19.802 26.101 1.00 38.19 159 LEU A C 1
ATOM 1282 O O . LEU A 1 159 ? -2.157 20.389 25.094 1.00 38.19 159 LEU A O 1
ATOM 1286 N N . LEU A 1 160 ? -3.814 19.548 26.355 1.00 38.28 160 LEU A N 1
ATOM 1287 C CA . LEU A 1 160 ? -4.894 20.428 25.935 1.00 38.28 160 LEU A CA 1
ATOM 1288 C C . LEU A 1 160 ? -5.808 20.601 27.146 1.00 38.28 160 LEU A C 1
ATOM 1290 O O . LEU A 1 160 ? -6.395 19.617 27.596 1.00 38.28 160 LEU A O 1
ATOM 1294 N N . PRO A 1 161 ? -6.008 21.840 27.603 1.00 45.16 161 PRO A N 1
ATOM 1295 C CA . PRO A 1 161 ? -7.304 22.278 28.066 1.00 45.16 161 PRO A CA 1
ATOM 1296 C C . PRO A 1 161 ? -7.806 23.331 27.072 1.00 45.16 161 PRO A C 1
ATOM 1298 O O . PRO A 1 161 ? -7.377 24.478 27.084 1.00 45.16 161 PRO A O 1
ATOM 1301 N N . GLY A 1 162 ? -8.681 22.911 26.159 1.00 36.38 162 GLY A N 1
ATOM 1302 C CA . GLY A 1 162 ? -9.424 23.804 25.270 1.00 36.38 162 GLY A CA 1
ATOM 1303 C C . GLY A 1 162 ? -10.891 23.782 25.671 1.00 36.38 162 GLY A C 1
ATOM 1304 O O . GLY A 1 162 ? -11.638 22.916 25.225 1.00 36.38 162 GLY A O 1
ATOM 1305 N N . VAL A 1 163 ? -11.246 24.681 26.580 1.00 39.91 163 VAL A N 1
ATOM 1306 C CA . VAL A 1 163 ? -12.598 24.979 27.067 1.00 39.91 163 VAL A CA 1
ATOM 1307 C C . VAL A 1 163 ? -13.375 25.853 26.073 1.00 39.91 163 VAL A C 1
ATOM 1309 O O . VAL A 1 163 ? -12.769 26.660 25.377 1.00 39.91 163 VAL A O 1
ATOM 1312 N N . GLY A 1 164 ? -14.710 25.737 26.099 1.00 34.19 164 GLY A N 1
ATOM 1313 C CA . GLY A 1 164 ? -15.682 26.713 25.568 1.00 34.19 164 GLY A CA 1
ATOM 1314 C C . GLY A 1 164 ? -15.903 26.623 24.051 1.00 34.19 164 GLY A C 1
ATOM 1315 O O . GLY A 1 164 ? -14.961 26.687 23.281 1.00 34.19 164 GLY A O 1
ATOM 1316 N N . GLY A 1 165 ? -17.108 26.418 23.515 1.00 39.59 165 GLY A N 1
ATOM 1317 C CA . GLY A 1 165 ? -18.374 27.015 23.936 1.00 39.59 165 GLY A CA 1
ATOM 1318 C C . GLY A 1 165 ? -18.461 28.426 23.354 1.00 39.59 165 GLY A C 1
ATOM 1319 O O . GLY A 1 165 ? -17.916 29.350 23.943 1.00 39.59 165 GLY A O 1
ATOM 1320 N N . GLY A 1 166 ? -19.102 28.584 22.195 1.00 29.55 166 GLY A N 1
ATOM 1321 C CA . GLY A 1 166 ? -19.242 29.885 21.537 1.00 29.55 166 GLY A CA 1
ATOM 1322 C C . GLY A 1 166 ? -20.000 29.778 20.221 1.00 29.55 166 GLY A C 1
ATOM 1323 O O . GLY A 1 166 ? -19.429 29.424 19.196 1.00 29.55 166 GLY A O 1
ATOM 1324 N N . ALA A 1 167 ? -21.303 30.024 20.302 1.00 36.75 167 ALA A N 1
ATOM 1325 C CA . ALA A 1 167 ? -22.213 30.199 19.183 1.00 36.75 167 ALA A CA 1
ATOM 1326 C C . ALA A 1 167 ? -22.134 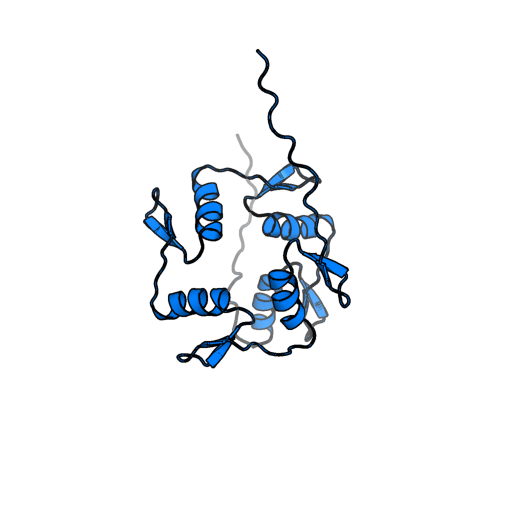31.630 18.610 1.00 36.75 167 ALA A C 1
ATOM 1328 O O . ALA A 1 167 ? -21.623 32.526 19.282 1.00 36.75 167 ALA A O 1
ATOM 1329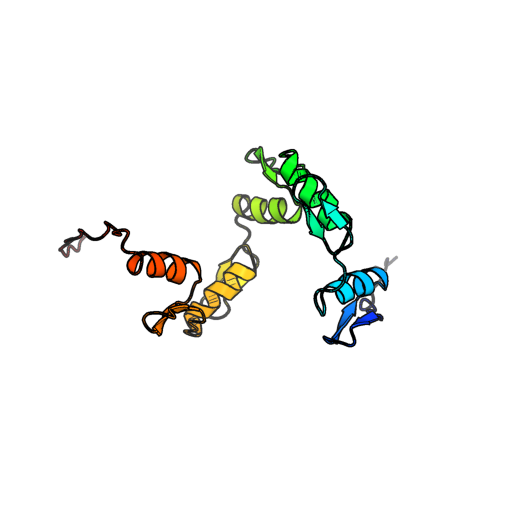 N N . LEU A 1 168 ? -22.784 31.792 17.448 1.00 31.52 168 LEU A N 1
ATOM 1330 C CA . LEU A 1 168 ? -23.250 33.014 16.762 1.00 31.52 168 LEU A CA 1
ATOM 1331 C C . LEU A 1 168 ? -22.300 33.718 15.776 1.00 31.52 168 LEU A C 1
ATOM 1333 O O . LEU A 1 168 ? -21.081 33.589 15.894 1.00 31.52 168 LEU A O 1
ATOM 1337 N N . PRO A 1 169 ? -22.855 34.549 14.867 1.00 48.19 169 PRO A N 1
ATOM 1338 C CA . PRO A 1 169 ? -24.278 34.738 14.520 1.00 48.19 169 PRO A CA 1
ATOM 1339 C C . PRO A 1 169 ? -24.702 34.097 13.190 1.00 48.19 169 PRO A C 1
ATOM 1341 O O . PRO A 1 169 ? -23.839 33.887 12.308 1.00 48.19 169 PRO A O 1
#

Nearest PDB structures (foldseek):
  2i13-assembly1_A  TM=9.143E-01  e=2.789E-17  Mus musculus
  2i13-assembly2_B  TM=8.593E-01  e=7.346E-17  Mus musculus
  8sst-assembly1_A  TM=8.104E-01  e=1.400E-13  Homo sapiens
  8sss-assembly1_A  TM=8.129E-01  e=5.795E-13  Homo sapiens
  8ssu-assembly1_A  TM=6.080E-01  e=2.297E-11  Homo sapiens

Foldseek 3Di:
DDDDDDDDDDQDQPDADPPPRDTHSDPVVNQLVVCVPPVPDLPAADPPPRDGHSDPVVNVLVVCVVVVNFPAADPPPRDGHSDPVVNVLVVCVVVVDFPDAAPPPRDGHSDPVVSVLVVCVVVVDFPAADPPPRDGHSDPVVVVVVVVVVVPPDPPDDDDDDDDDDDDD

Organism: Python bivittatus (NCBI:txid176946)

Secondary structure (DSSP, 8-state):
--------------EE-TTT--EESSHHHHHHHHTTSTT----EE-TTT--EESSHHHHHHHHHHHTT---EE-TTT--EESSHHHHHHHHHHHH----EE-TTT--EESSHHHHHHHHHHHH----EE-TTT--EESSHHHHHHHHHHHTT-----------------

InterPro domains:
  IPR013087 Zinc finger C2H2-type [PF00096] (17-37)
  IPR013087 Zinc finger C2H2-type [PF00096] (72-94)
  IPR013087 Zinc finger C2H2-type [PF00096] (100-122)
  IPR013087 Zinc finger C2H2-type [PF00096] (128-150)
  IPR013087 Zinc finger C2H2-type [PS00028] (17-38)
  IPR013087 Zinc finger C2H2-type [PS00028] (46-66)
  IPR013087 Zinc finger C2H2-type [PS00028] (74-94)
  IPR013087 Zinc finger C2H2-type [PS00028] (102-122)
  IPR013087 Zinc finger C2H2-type [PS00028] (130-150)
  IPR013087 Zinc finger C2H2-type [PS50157] (15-43)
  IPR013087 Zinc finger C2H2-type [PS50157] (44-71)
  IPR013087 Zinc finger C2H2-type [PS50157] (72-99)
  IPR013087 Zinc finger C2H2-type [PS50157] (100-127)
  IPR013087 Zinc finger C2H2-type [PS50157] (128-155)
  IPR013087 Zinc finger C2H2-type [SM00355] (15-37)
  IPR013087 Zinc finger C2H2-type [SM00355] (44-66)
  IPR013087 Zinc finger C2H2-type [SM00355] (72-94)
  IPR013087 Zinc finger C2H2-type [SM00355] (100-122)
  IPR013087 Zinc finger C2H2-type [SM00355] (128-150)
  IPR036236 Zinc finger C2H2 superfamily [SSF57667] (13-66)

Solvent-accessible surface area (backbone atoms only — not comparable to full-atom values): 10690 Å² total; per-residue (Å²): 137,85,85,78,76,85,77,81,68,80,82,69,46,86,34,64,37,90,90,76,67,53,63,23,73,41,66,68,59,39,59,44,50,54,33,68,51,90,78,42,65,45,83,31,62,38,90,89,77,68,52,59,21,61,40,64,72,58,39,58,60,50,52,27,64,77,71,67,51,38,88,32,61,38,88,88,78,64,54,60,21,79,41,65,69,59,38,55,61,49,50,30,66,76,73,64,52,44,84,36,62,37,90,87,78,65,54,63,24,72,44,66,69,58,43,59,60,52,49,34,68,80,71,64,50,44,88,36,62,40,88,89,77,66,54,62,22,73,42,68,65,59,40,56,61,51,51,38,68,73,71,69,58,78,79,88,78,84,90,78,88,84,77,81,90,84,86,86,133

pLDDT: mean 80.47, std 17.94, range [29.55, 95.38]

Sequence (169 aa):
QSILAPSQGPAERPHGCSECGKVFGVKKSLKVHQRSHHGQARPYECAECRKTFNCHSGLVRHQLTHRGERPYKCGECGKCYSRKEHLQNHQRLHTGERPFQCPVCGKRFIRKQNLLKHQRIHTGERPYQCAECGRSFRYKESLKDHLRTHSGEASAQRLLPGVGGGALP

Mean predicted aligned error: 13.01 Å